Protein AF-A0A0K2GFR8-F1 (afdb_monomer_lite)

InterPro domains:
  IPR009056 Cytochrome c-like domain [PF21342] (74-158)
  IPR036909 Cytochrome c-like domain superfamily [G3DSA:1.10.760.10] (18-165)
  IPR036909 Cytochrome c-like domain superfamily [SSF46626] (66-162)

Secondary structure (DSSP, 8-state):
-------------------S-HHHHHHHHHHHHHHS-TTTTT----B-TTT--B--HHHHHHHHHHHHHHHHHHHHHHH-SSSTT-TTS--GGGTSGGGTTS-GGG-SEEETTTTEEE-HHHHHHHHHHTTS---PPPTT-HHHHHHHHHHHHHTTTPPP-TT------

Foldseek 3Di:
DDDDDDDDDPDPPPPPPPPPPVPVVVLVVVLVCLVVPPPLPPDQWDQDPPPRDIDHRVVSVVVSVVLSVLLSLLVCQQPFQPDQLQQPSDHVCVPQPQLQQLPLLQPQADDVLVRGRDHSLVVVQVCSCPVRVGHRDDPPDSNSSSNVSSNCVNVPPDHRNYHDDRDPD

Structure (mmCIF, N/CA/C/O backbone):
data_AF-A0A0K2GFR8-F1
#
_entry.id   AF-A0A0K2GFR8-F1
#
loop_
_atom_site.group_PDB
_atom_site.id
_atom_site.type_symbol
_atom_site.label_atom_id
_atom_site.label_alt_id
_atom_site.label_comp_id
_atom_site.label_asym_id
_atom_site.label_entity_id
_atom_site.label_seq_id
_atom_site.pdbx_PDB_ins_code
_atom_site.Cartn_x
_atom_site.Cartn_y
_atom_site.Cartn_z
_atom_site.occupancy
_atom_site.B_iso_or_equiv
_atom_site.auth_seq_id
_atom_site.auth_comp_id
_atom_site.auth_asym_id
_atom_site.auth_atom_id
_atom_site.pdbx_PDB_model_num
ATOM 1 N N . MET A 1 1 ? -33.520 46.587 -62.704 1.00 41.66 1 MET A N 1
ATOM 2 C CA . MET A 1 1 ? -32.267 47.321 -62.413 1.00 41.66 1 MET A CA 1
ATOM 3 C C . MET A 1 1 ? -32.231 47.675 -60.932 1.00 41.66 1 MET A C 1
ATOM 5 O O . MET A 1 1 ? -33.178 48.304 -60.493 1.00 41.66 1 MET A O 1
ATOM 9 N N . LYS A 1 2 ? -31.127 47.321 -60.245 1.00 38.94 2 LYS A N 1
ATOM 10 C CA . LYS A 1 2 ? -30.679 47.759 -58.896 1.00 38.94 2 LYS A CA 1
ATOM 11 C C . LYS A 1 2 ? -31.587 47.338 -57.711 1.00 38.94 2 LYS A C 1
ATOM 13 O O . LYS A 1 2 ? -32.791 47.467 -57.783 1.00 38.94 2 LYS A O 1
ATOM 18 N N . GLY A 1 3 ? -31.097 46.838 -56.579 1.00 37.25 3 GLY A N 1
ATOM 19 C CA . GLY A 1 3 ? -29.729 46.738 -56.089 1.00 37.25 3 GLY A CA 1
ATOM 20 C C . GLY A 1 3 ? -29.627 45.737 -54.934 1.00 37.25 3 GLY A C 1
ATOM 21 O O . GLY A 1 3 ? -30.494 45.638 -54.070 1.00 37.25 3 GLY A O 1
ATOM 22 N N . GLN A 1 4 ? -28.532 44.994 -54.974 1.00 48.59 4 GLN A N 1
ATOM 23 C CA . GLN A 1 4 ? -28.057 44.024 -54.004 1.00 48.59 4 GLN A CA 1
ATOM 24 C C . GLN A 1 4 ? -27.582 44.762 -52.740 1.00 48.59 4 GLN A C 1
ATOM 26 O O . GLN A 1 4 ? -26.716 45.631 -52.829 1.00 48.59 4 GLN A O 1
ATOM 31 N N . ARG A 1 5 ? -28.125 44.428 -51.562 1.00 52.31 5 ARG A N 1
ATOM 32 C CA . ARG A 1 5 ? -27.479 44.733 -50.274 1.00 52.31 5 ARG A CA 1
ATOM 33 C C . ARG A 1 5 ? -27.099 43.427 -49.596 1.00 52.31 5 ARG A C 1
ATOM 35 O O . ARG A 1 5 ? -27.935 42.671 -49.118 1.00 52.31 5 ARG A O 1
ATOM 42 N N . THR A 1 6 ? -25.802 43.175 -49.625 1.00 52.47 6 THR A N 1
ATOM 43 C CA . THR A 1 6 ? -25.072 42.100 -48.967 1.00 52.47 6 THR A CA 1
ATOM 44 C C . THR A 1 6 ? -25.128 42.262 -47.449 1.00 52.47 6 THR A C 1
ATOM 46 O O . THR A 1 6 ? -24.504 43.160 -46.890 1.00 52.47 6 THR A O 1
ATOM 49 N N . VAL A 1 7 ? -25.832 41.361 -46.760 1.00 53.84 7 VAL A N 1
ATOM 50 C CA . VAL A 1 7 ? -25.712 41.211 -45.304 1.00 53.84 7 VAL A CA 1
ATOM 51 C C . VAL A 1 7 ? -24.657 40.138 -45.039 1.00 53.84 7 VAL A C 1
ATOM 53 O O . VAL A 1 7 ? -24.887 38.951 -45.269 1.00 53.84 7 VAL A O 1
ATOM 56 N N . LYS A 1 8 ? -23.463 40.561 -44.608 1.00 44.22 8 LYS A N 1
ATOM 57 C CA . LYS A 1 8 ? -22.393 39.663 -44.153 1.00 44.22 8 LYS A CA 1
ATOM 58 C C . LYS A 1 8 ? -22.885 38.899 -42.916 1.00 44.22 8 LYS A C 1
ATOM 60 O O . LYS A 1 8 ? -23.052 39.491 -41.855 1.00 44.22 8 LYS A O 1
ATOM 65 N N . ARG A 1 9 ? -23.110 37.588 -43.046 1.00 52.12 9 ARG A N 1
ATOM 66 C CA . ARG A 1 9 ? -23.309 36.681 -41.907 1.00 52.12 9 ARG A CA 1
ATOM 67 C C . ARG A 1 9 ? -21.974 36.522 -41.178 1.00 52.12 9 ARG A C 1
ATOM 69 O O . ARG A 1 9 ? -21.087 35.829 -41.663 1.00 52.12 9 ARG A O 1
ATOM 76 N N . ILE A 1 10 ? -21.832 37.182 -40.034 1.00 50.00 10 ILE A N 1
ATOM 77 C CA . ILE A 1 10 ? -20.764 36.897 -39.074 1.00 50.00 10 ILE A CA 1
ATOM 78 C C . ILE A 1 10 ? -21.216 35.663 -38.292 1.00 50.00 10 ILE A C 1
ATOM 80 O O . ILE A 1 10 ? -22.079 35.751 -37.423 1.00 50.00 10 ILE A O 1
ATOM 84 N N . VAL A 1 11 ? -20.682 34.500 -38.657 1.00 46.00 11 VAL A N 1
ATOM 85 C CA . VAL A 1 11 ? -20.813 33.273 -37.868 1.00 46.00 11 VAL A CA 1
ATOM 86 C C . VAL A 1 11 ? -19.708 33.312 -36.817 1.00 46.00 11 VAL A C 1
ATOM 88 O O . VAL A 1 11 ? -18.539 33.111 -37.136 1.00 46.00 11 VAL A O 1
ATOM 91 N N . TRP A 1 12 ? -20.069 33.612 -35.571 1.00 39.44 12 TRP A N 1
ATOM 92 C CA . TRP A 1 12 ? -19.192 33.380 -34.427 1.00 39.44 12 TRP A CA 1
ATOM 93 C C . TRP A 1 12 ? -19.150 31.874 -34.161 1.00 39.44 12 TRP A C 1
ATOM 95 O O . TRP A 1 12 ? -20.079 31.311 -33.587 1.00 39.44 12 TRP A O 1
ATOM 105 N N . LEU A 1 13 ? -18.082 31.210 -34.598 1.00 43.91 13 LEU A N 1
ATOM 106 C CA . LEU A 1 13 ? -17.731 29.888 -34.087 1.00 43.91 13 LEU A CA 1
ATOM 107 C C . LEU A 1 13 ? -17.165 30.077 -32.677 1.00 43.91 13 LEU A C 1
ATOM 109 O O . LEU A 1 13 ? -15.976 30.333 -32.500 1.00 43.91 13 LEU A O 1
ATOM 113 N N . ALA A 1 14 ? -18.031 29.972 -31.670 1.00 48.62 14 ALA A N 1
ATOM 114 C CA . ALA A 1 14 ? -17.598 29.715 -30.306 1.00 48.62 14 ALA A CA 1
ATOM 115 C C . ALA A 1 14 ? -17.069 28.275 -30.257 1.00 48.62 14 ALA A C 1
ATOM 117 O O . ALA A 1 14 ? -17.818 27.325 -30.046 1.00 48.62 14 ALA A O 1
ATOM 118 N N . ILE A 1 15 ? -15.773 28.105 -30.518 1.00 47.56 15 ILE A N 1
ATOM 119 C CA . ILE A 1 15 ? -15.073 26.867 -30.185 1.00 47.56 15 ILE A CA 1
ATOM 120 C C . ILE A 1 15 ? -14.980 26.858 -28.662 1.00 47.56 15 ILE A C 1
ATOM 122 O O . ILE A 1 15 ? -14.142 27.541 -28.075 1.00 47.56 15 ILE A O 1
ATOM 126 N N . SER A 1 16 ? -15.889 26.133 -28.013 1.00 47.09 16 SER A N 1
ATOM 127 C CA . SER A 1 16 ? -15.761 25.802 -26.601 1.00 47.09 16 SER A CA 1
ATOM 128 C C . SER A 1 16 ? -14.463 25.026 -26.428 1.00 47.09 16 SER A C 1
ATOM 130 O O . SER A 1 16 ? -14.369 23.853 -26.786 1.00 47.09 16 SER A O 1
ATOM 132 N N . ALA A 1 17 ? -13.443 25.696 -25.900 1.00 44.72 17 ALA A N 1
ATOM 133 C CA . ALA A 1 17 ? -12.260 25.039 -25.388 1.00 44.72 17 ALA A CA 1
ATOM 134 C C . ALA A 1 17 ? -12.690 24.197 -24.180 1.00 44.72 17 ALA A C 1
ATOM 136 O O . ALA A 1 17 ? -12.689 24.670 -23.045 1.00 44.72 17 ALA A O 1
ATOM 137 N N . VAL A 1 18 ? -13.061 22.937 -24.416 1.00 46.94 18 VAL A N 1
ATOM 138 C CA . VAL A 1 18 ? -12.990 21.899 -23.384 1.00 46.94 18 VAL A CA 1
ATOM 139 C C . VAL A 1 18 ? -11.501 21.624 -23.198 1.00 46.94 18 VAL A C 1
ATOM 141 O O . VAL A 1 18 ? -10.931 20.680 -23.740 1.00 46.94 18 VAL A O 1
ATOM 144 N N . ALA A 1 19 ? -10.835 22.563 -22.531 1.00 43.84 19 ALA A N 1
ATOM 145 C CA . ALA A 1 19 ? -9.455 22.420 -22.133 1.00 43.84 19 ALA A CA 1
ATOM 146 C C . ALA A 1 19 ? -9.387 21.229 -21.177 1.00 43.84 19 ALA A C 1
ATOM 148 O O . ALA A 1 19 ? -10.083 21.197 -20.168 1.00 43.84 19 ALA A O 1
ATOM 149 N N . VAL A 1 20 ? -8.575 20.252 -21.567 1.00 45.00 20 VAL A N 1
ATOM 150 C CA . VAL A 1 20 ? -8.102 19.062 -20.854 1.00 45.00 20 VAL A CA 1
ATOM 151 C C . VAL A 1 20 ? -7.928 19.312 -19.342 1.00 45.00 20 VAL A C 1
ATOM 153 O O . VAL A 1 20 ? -6.832 19.556 -18.853 1.00 45.00 20 VAL A O 1
ATOM 156 N N . SER A 1 21 ? -9.023 19.263 -18.586 1.00 45.56 21 SER A N 1
ATOM 157 C CA . SER A 1 21 ? -9.070 19.381 -17.118 1.00 45.56 21 SER A CA 1
ATOM 158 C C . SER A 1 21 ? -9.464 18.063 -16.445 1.00 45.56 21 SER A C 1
ATOM 160 O O . SER A 1 21 ? -9.530 17.971 -15.219 1.00 45.56 21 SER A O 1
ATOM 162 N N . VAL A 1 22 ? -9.649 17.019 -17.259 1.00 50.25 22 VAL A N 1
ATOM 163 C CA . VAL A 1 22 ? -10.007 15.655 -16.860 1.00 50.25 22 VAL A CA 1
ATOM 164 C C . VAL A 1 22 ? -9.102 15.074 -15.758 1.00 50.25 22 VAL A C 1
ATOM 166 O O . VAL A 1 22 ? -9.649 14.369 -14.919 1.00 50.25 22 VAL A O 1
ATOM 169 N N . PRO A 1 23 ? -7.786 15.370 -15.636 1.00 57.38 23 PRO A N 1
ATOM 170 C CA . PRO A 1 23 ? -7.000 14.766 -14.563 1.00 57.38 23 PRO A CA 1
ATOM 171 C C . PRO A 1 23 ? -7.418 15.283 -13.183 1.00 57.38 23 PRO A C 1
ATOM 173 O O . PRO A 1 23 ? -7.741 14.494 -12.305 1.00 57.38 23 PRO A O 1
ATOM 176 N N . VAL A 1 24 ? -7.451 16.604 -12.976 1.00 57.03 24 VAL A N 1
ATOM 177 C CA . VAL A 1 24 ? -7.613 17.183 -11.629 1.00 57.03 24 VAL A CA 1
ATOM 178 C C . VAL A 1 24 ? -9.008 16.928 -11.070 1.00 57.03 24 VAL A C 1
ATOM 180 O O . VAL A 1 24 ? -9.128 16.592 -9.898 1.00 57.03 24 VAL A O 1
ATOM 183 N N . TRP A 1 25 ? -10.051 17.035 -11.898 1.00 54.19 25 TRP A N 1
ATOM 184 C CA . TRP A 1 25 ? -11.418 16.749 -11.457 1.00 54.19 25 TRP A CA 1
ATOM 185 C C . TRP A 1 25 ? -11.623 15.267 -11.134 1.00 54.19 25 TRP A C 1
ATOM 187 O O . TRP A 1 25 ? -12.262 14.960 -10.137 1.00 54.19 25 TRP A O 1
ATOM 197 N N . VAL A 1 26 ? -11.035 14.349 -11.910 1.00 64.56 26 VAL A N 1
ATOM 198 C CA . VAL A 1 26 ? -11.105 12.907 -11.619 1.00 64.56 26 VAL A CA 1
ATOM 199 C C . VAL A 1 26 ? -10.308 12.554 -10.361 1.00 64.56 26 VAL A C 1
ATOM 201 O O . VAL A 1 26 ? -10.798 11.786 -9.539 1.00 64.56 26 VAL A O 1
ATOM 204 N N . TYR A 1 27 ? -9.119 13.135 -10.165 1.00 59.75 27 TYR A N 1
ATOM 205 C CA . TYR A 1 27 ? -8.346 12.949 -8.931 1.00 59.75 27 TYR A CA 1
ATOM 206 C C . TYR A 1 27 ? -9.062 13.535 -7.708 1.00 59.75 27 TYR A C 1
ATOM 208 O O . TYR A 1 27 ? -9.087 12.904 -6.656 1.00 59.75 27 TYR A O 1
ATOM 216 N N . ALA A 1 28 ? -9.671 14.716 -7.838 1.00 58.84 28 ALA A N 1
ATOM 217 C CA . ALA A 1 28 ? -10.458 15.325 -6.769 1.00 58.84 28 ALA A CA 1
ATOM 218 C C . ALA A 1 28 ? -11.715 14.502 -6.455 1.00 58.84 28 ALA A C 1
ATOM 220 O O . ALA A 1 28 ? -12.006 14.275 -5.285 1.00 58.84 28 ALA A O 1
ATOM 221 N N . GLN A 1 29 ? -12.412 13.999 -7.478 1.00 61.62 29 GLN A N 1
ATOM 222 C CA . GLN A 1 29 ? -13.580 13.140 -7.301 1.00 61.62 29 GLN A CA 1
ATOM 223 C C . GLN A 1 29 ? -13.203 11.827 -6.608 1.00 61.62 29 GLN A C 1
ATOM 225 O O . GLN A 1 29 ? -13.813 11.504 -5.598 1.00 61.62 29 GLN A O 1
ATOM 230 N N . ARG A 1 30 ? -12.145 11.130 -7.053 1.00 64.81 30 ARG A N 1
ATOM 231 C CA . ARG A 1 30 ? -11.653 9.918 -6.372 1.00 64.81 30 ARG A CA 1
ATOM 232 C C . ARG A 1 30 ? -11.270 10.191 -4.917 1.00 64.81 30 ARG A C 1
ATOM 234 O O . ARG A 1 30 ? -11.628 9.418 -4.035 1.00 64.81 30 ARG A O 1
ATOM 241 N N . ALA A 1 31 ? -10.607 11.315 -4.636 1.00 59.72 31 ALA A N 1
ATOM 242 C CA . ALA A 1 31 ? -10.279 11.700 -3.264 1.00 59.72 31 ALA A CA 1
ATOM 243 C C . ALA A 1 31 ? -11.534 11.942 -2.398 1.00 59.72 31 ALA A C 1
ATOM 245 O O . ALA A 1 31 ? -11.546 11.569 -1.224 1.00 59.72 31 ALA A O 1
ATOM 246 N N . MET A 1 32 ? -12.596 12.530 -2.960 1.00 59.56 32 MET A N 1
ATOM 247 C CA . MET A 1 32 ? -13.884 12.716 -2.275 1.00 59.56 32 MET A CA 1
ATOM 248 C C . MET A 1 32 ? -14.659 11.401 -2.114 1.00 59.56 32 MET A C 1
ATOM 250 O O . MET A 1 32 ? -15.265 11.172 -1.064 1.00 59.56 32 MET A O 1
ATOM 254 N N . ASP A 1 33 ? -14.598 10.509 -3.101 1.00 63.53 33 ASP A N 1
ATOM 255 C CA . ASP A 1 33 ? -15.209 9.180 -3.038 1.00 63.53 33 ASP A CA 1
ATOM 256 C C . ASP A 1 33 ? -14.576 8.359 -1.906 1.00 63.53 33 ASP A C 1
ATOM 258 O O . ASP A 1 33 ? -15.297 7.704 -1.159 1.00 63.53 33 ASP A O 1
ATOM 262 N N . VAL A 1 34 ? -13.256 8.484 -1.684 1.00 60.28 34 VAL A N 1
ATOM 263 C CA . VAL A 1 34 ? -12.553 7.852 -0.548 1.00 60.28 34 VAL A CA 1
ATOM 264 C C . VAL A 1 34 ? -12.967 8.440 0.816 1.00 60.28 34 VAL A C 1
ATOM 266 O O . VAL A 1 34 ? -13.022 7.727 1.818 1.00 60.28 34 VAL A O 1
ATOM 269 N N . GLN A 1 35 ? -13.317 9.726 0.883 1.00 54.97 35 GLN A N 1
ATOM 270 C CA . GLN A 1 35 ? -13.800 10.359 2.123 1.00 54.97 35 GLN A CA 1
ATOM 271 C C . GLN A 1 35 ? -15.259 10.007 2.449 1.00 54.97 35 GLN A C 1
ATOM 273 O O . GLN A 1 35 ? -15.658 10.019 3.613 1.00 54.97 35 GLN A O 1
ATOM 278 N N . THR A 1 36 ? -16.057 9.682 1.432 1.00 57.22 36 THR A N 1
ATOM 279 C CA . THR A 1 36 ? -17.495 9.397 1.556 1.00 57.22 36 THR A CA 1
ATOM 280 C C . THR A 1 36 ? -17.829 7.906 1.465 1.00 57.22 36 THR A C 1
ATOM 282 O O . THR A 1 36 ? -19.002 7.549 1.360 1.00 57.22 36 THR A O 1
ATOM 285 N N . LEU A 1 37 ? -16.816 7.029 1.553 1.00 57.69 37 LEU A N 1
ATOM 286 C CA . LEU A 1 37 ? -16.969 5.580 1.402 1.00 57.69 37 LEU A CA 1
ATOM 287 C C . LEU A 1 37 ? -18.066 5.021 2.330 1.00 57.69 37 LEU A C 1
ATOM 289 O O . LEU A 1 37 ? -17.927 5.085 3.560 1.00 57.69 37 LEU A O 1
ATOM 293 N N . PRO A 1 38 ? -19.138 4.432 1.763 1.00 52.97 38 PRO A N 1
ATOM 294 C CA . PRO A 1 38 ? -20.194 3.800 2.540 1.00 52.97 38 PRO A CA 1
ATOM 295 C C . PRO A 1 38 ? -19.619 2.702 3.444 1.00 52.97 38 PRO A C 1
ATOM 297 O O . PRO A 1 38 ? -18.872 1.840 2.980 1.00 52.97 38 PRO A O 1
ATOM 300 N N . GLY A 1 39 ? -19.969 2.732 4.731 1.00 56.28 39 GLY A N 1
ATOM 301 C CA . GLY A 1 39 ? -19.571 1.730 5.725 1.00 56.28 39 GLY A CA 1
ATOM 302 C C . GLY A 1 39 ? -18.428 2.141 6.658 1.00 56.28 39 GLY A C 1
ATOM 303 O O . GLY A 1 39 ? -18.361 1.610 7.759 1.00 56.28 39 GLY A O 1
ATOM 304 N N . LEU A 1 40 ? -17.580 3.113 6.292 1.00 60.59 40 LEU A N 1
ATOM 305 C CA . LEU A 1 40 ? -16.574 3.650 7.225 1.00 60.59 40 LEU A CA 1
ATOM 306 C C . LEU A 1 40 ? -17.138 4.776 8.102 1.00 60.59 40 LEU A C 1
ATOM 308 O O . LEU A 1 40 ? -16.831 4.862 9.282 1.00 60.59 40 LEU A O 1
ATOM 312 N N . THR A 1 41 ? -17.983 5.643 7.547 1.00 56.69 41 THR A N 1
ATOM 313 C CA . THR A 1 41 ? -18.395 6.897 8.203 1.00 56.69 41 THR A CA 1
ATOM 314 C C . THR A 1 41 ? -19.558 6.755 9.189 1.00 56.69 41 THR A C 1
ATOM 316 O O . THR A 1 41 ? -19.823 7.681 9.952 1.00 56.69 41 THR A O 1
ATOM 319 N N . SER A 1 42 ? -20.264 5.621 9.189 1.00 58.31 42 SER A N 1
ATOM 320 C CA . SER A 1 42 ? -21.479 5.413 9.992 1.00 58.31 42 SER A CA 1
ATOM 321 C C . SER A 1 42 ? -21.271 4.579 11.257 1.00 58.31 42 SER A C 1
ATOM 323 O O . SER A 1 42 ? -22.205 4.446 12.047 1.00 58.31 42 SER A O 1
ATOM 325 N N . GLU A 1 43 ? -20.094 3.983 11.457 1.00 61.94 43 GLU A N 1
ATOM 326 C CA . GLU A 1 43 ? -19.864 3.069 12.574 1.00 61.94 43 GLU A CA 1
ATOM 327 C C . GLU A 1 43 ? -19.230 3.800 13.763 1.00 61.94 43 GLU A C 1
ATOM 329 O O . GLU A 1 43 ? -18.056 4.149 13.758 1.00 61.94 43 GLU A O 1
ATOM 334 N N . VAL A 1 44 ? -20.048 4.077 14.782 1.00 62.12 44 VAL A N 1
ATOM 335 C CA . VAL A 1 44 ? -19.674 4.910 15.945 1.00 62.12 44 VAL A CA 1
ATOM 336 C C . VAL A 1 44 ? -19.188 4.061 17.132 1.00 62.12 44 VAL A C 1
ATOM 338 O O . VAL A 1 44 ? -18.613 4.583 18.086 1.00 62.12 44 VAL A O 1
ATOM 341 N N . GLN A 1 45 ? -19.400 2.742 17.078 1.00 66.31 45 GLN A N 1
ATOM 342 C CA . GLN A 1 45 ? -18.910 1.763 18.048 1.00 66.31 45 GLN A CA 1
ATOM 343 C C . GLN A 1 45 ? -18.572 0.457 17.334 1.00 66.31 45 GLN A C 1
ATOM 345 O O . GLN A 1 45 ? -19.354 -0.025 16.520 1.00 66.31 45 GLN A O 1
ATOM 350 N N . ARG A 1 46 ? -17.427 -0.132 17.682 1.00 75.50 46 ARG A N 1
ATOM 351 C CA . ARG A 1 46 ? -16.939 -1.399 17.135 1.00 75.50 46 ARG A CA 1
ATOM 352 C C . ARG A 1 46 ? -16.478 -2.285 18.273 1.00 75.50 46 ARG A C 1
ATOM 354 O O . ARG A 1 46 ? -15.781 -1.829 19.174 1.00 75.50 46 ARG A O 1
ATOM 361 N N . LYS A 1 47 ? -16.864 -3.555 18.222 1.00 84.88 47 LYS A N 1
ATOM 362 C CA . LYS A 1 47 ? -16.271 -4.580 19.075 1.00 84.88 47 LYS A CA 1
ATOM 363 C C . LYS A 1 47 ? -14.920 -4.953 18.473 1.00 84.88 47 LYS A C 1
ATOM 365 O O . LYS A 1 47 ? -14.873 -5.334 17.303 1.00 84.88 47 LYS A O 1
ATOM 370 N N . ASP A 1 48 ? -13.848 -4.822 19.242 1.00 85.50 48 ASP A N 1
ATOM 371 C CA . ASP A 1 48 ? -12.545 -5.330 18.845 1.00 85.50 48 ASP A CA 1
ATOM 372 C C . ASP A 1 48 ? -12.657 -6.834 18.577 1.00 85.50 48 ASP A C 1
ATOM 374 O O . ASP A 1 48 ? -13.201 -7.592 19.385 1.00 85.50 48 ASP A O 1
ATOM 378 N N . ALA A 1 49 ? -12.194 -7.266 17.407 1.00 85.62 49 ALA A N 1
ATOM 379 C CA . ALA A 1 49 ? -12.397 -8.637 16.960 1.00 85.62 49 ALA A CA 1
ATOM 380 C C . ALA A 1 49 ? -11.574 -9.653 17.771 1.00 85.62 49 ALA A C 1
ATOM 382 O O . ALA A 1 49 ? -11.936 -10.828 17.805 1.00 85.62 49 ALA A O 1
ATOM 383 N N . GLN A 1 50 ? -10.483 -9.218 18.410 1.00 84.81 50 GLN A N 1
ATOM 384 C CA . GLN A 1 50 ? -9.559 -10.088 19.134 1.00 84.81 50 GLN A CA 1
ATOM 385 C C . GLN A 1 50 ? -9.892 -10.147 20.626 1.00 84.81 50 GLN A C 1
ATOM 387 O O . GLN A 1 50 ? -10.042 -11.235 21.179 1.00 84.81 50 GLN A O 1
ATOM 392 N N . SER A 1 51 ? -10.020 -8.993 21.284 1.00 90.81 51 SER A N 1
ATOM 393 C CA . SER A 1 51 ? -10.303 -8.896 22.721 1.00 90.81 51 SER A CA 1
ATOM 394 C C . SER A 1 51 ? -11.795 -8.987 23.038 1.00 90.81 51 SER A C 1
ATOM 396 O O . SER A 1 51 ? -12.183 -9.338 24.152 1.00 90.81 51 SER A O 1
ATOM 398 N N . GLY A 1 52 ? -12.651 -8.668 22.066 1.00 89.00 52 GLY A N 1
ATOM 399 C CA . GLY A 1 52 ? -14.085 -8.538 22.270 1.00 89.00 52 GLY A CA 1
ATOM 400 C C . GLY A 1 52 ? -14.499 -7.285 23.047 1.00 89.00 52 GLY A C 1
ATOM 401 O O . GLY A 1 52 ? -15.680 -7.151 23.376 1.00 89.00 52 GLY A O 1
ATOM 402 N N . GLU A 1 53 ? -13.563 -6.384 23.342 1.00 90.12 53 GLU A N 1
ATOM 403 C CA . GLU A 1 53 ? -13.831 -5.107 23.995 1.00 90.12 53 GLU A CA 1
ATOM 404 C C . GLU A 1 53 ? -14.625 -4.181 23.071 1.00 90.12 53 GLU A C 1
ATOM 406 O O . GLU A 1 53 ? -14.416 -4.155 21.860 1.00 90.12 53 GLU A O 1
ATOM 411 N N . ILE A 1 54 ? -15.550 -3.401 23.629 1.00 88.62 54 ILE A N 1
ATOM 412 C CA . ILE A 1 54 ? -16.206 -2.337 22.868 1.00 88.62 54 ILE A CA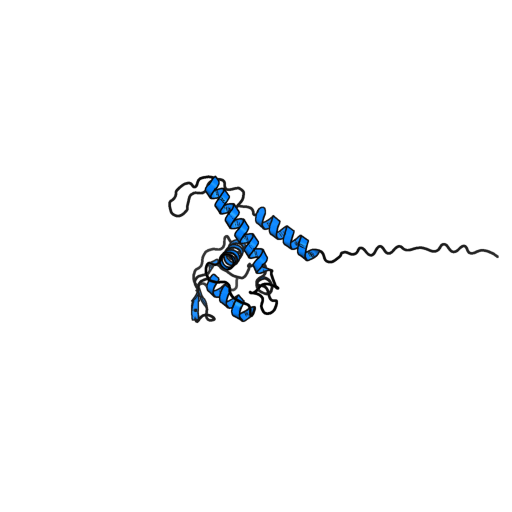 1
ATOM 413 C C . ILE A 1 54 ? -15.258 -1.143 22.842 1.00 88.62 54 ILE A C 1
ATOM 415 O O . ILE A 1 54 ? -15.011 -0.526 23.876 1.00 88.62 54 ILE A O 1
ATOM 419 N N . LEU A 1 55 ? -14.760 -0.808 21.655 1.00 86.81 55 LEU A N 1
ATOM 420 C CA . LEU A 1 55 ? -13.888 0.340 21.457 1.00 86.81 55 LEU A CA 1
ATOM 421 C C . LEU A 1 55 ? -14.651 1.641 21.717 1.00 86.81 55 LEU A C 1
ATOM 423 O O . LEU A 1 55 ? -15.816 1.794 21.328 1.00 86.81 55 LEU A O 1
ATOM 427 N N . ASP A 1 56 ? -13.978 2.603 22.349 1.00 88.88 56 ASP A N 1
ATOM 428 C CA . ASP A 1 56 ? -14.542 3.931 22.531 1.00 88.88 56 ASP A CA 1
ATOM 429 C C . ASP A 1 56 ? -14.678 4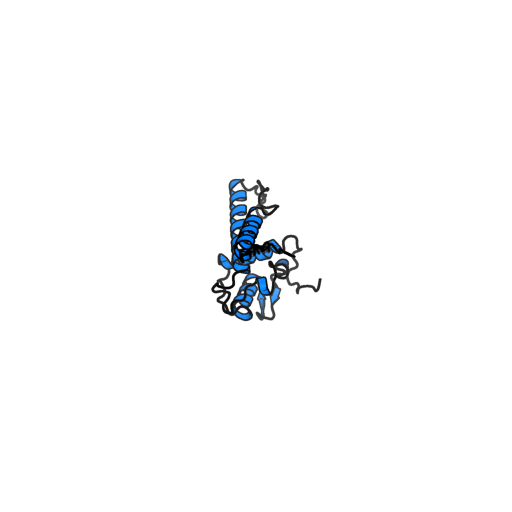.659 21.184 1.00 88.88 56 ASP A C 1
ATOM 431 O O . ASP A 1 56 ? -13.931 4.427 20.228 1.00 88.88 56 ASP A O 1
ATOM 435 N N . ARG A 1 57 ? -15.636 5.586 21.121 1.00 86.19 57 ARG A N 1
ATOM 436 C CA . ARG A 1 57 ? -15.965 6.323 19.898 1.00 86.19 57 ARG A CA 1
ATOM 437 C C . ARG A 1 57 ? -14.756 7.025 19.277 1.00 86.19 57 ARG A C 1
ATOM 439 O O . ARG A 1 57 ? -14.613 7.005 18.059 1.00 86.19 57 ARG A O 1
ATOM 446 N N . LYS A 1 58 ? -13.883 7.635 20.085 1.00 89.25 58 LYS A N 1
ATOM 447 C CA . LYS A 1 58 ? -12.726 8.379 19.570 1.00 89.25 58 LYS A CA 1
ATOM 448 C C . LYS A 1 58 ? -11.745 7.424 18.893 1.00 89.25 58 LYS A C 1
ATOM 450 O O . LYS A 1 58 ? -11.203 7.769 17.844 1.00 89.25 58 LYS A O 1
ATOM 455 N N . THR A 1 59 ? -11.533 6.240 19.461 1.00 89.56 59 THR A N 1
ATOM 456 C CA . THR A 1 59 ? -10.689 5.195 18.863 1.00 89.56 59 THR A CA 1
ATOM 457 C C . THR A 1 59 ? -11.250 4.720 17.525 1.00 89.56 59 THR A C 1
ATOM 459 O O . THR A 1 59 ? -10.514 4.685 16.538 1.00 89.56 59 THR A O 1
ATOM 462 N N . VAL A 1 60 ? -12.557 4.444 17.449 1.00 86.12 60 VAL A N 1
ATOM 463 C CA . VAL A 1 60 ? -13.214 4.042 16.192 1.00 86.12 60 VAL A CA 1
ATOM 464 C C . VAL A 1 60 ? -13.121 5.140 15.128 1.00 86.12 60 VAL A C 1
ATOM 466 O O . VAL A 1 60 ? -12.734 4.865 13.992 1.00 86.12 60 VAL A O 1
ATOM 469 N N . GLU A 1 61 ? -13.404 6.394 15.491 1.00 85.38 61 GLU A N 1
ATOM 470 C CA . GLU A 1 61 ? -13.306 7.549 14.587 1.00 85.38 61 GLU A CA 1
ATOM 471 C C . GLU A 1 61 ? -11.862 7.768 14.099 1.00 85.38 61 GLU A C 1
ATOM 473 O O . GLU A 1 61 ? -11.636 8.027 12.916 1.00 85.38 61 GLU A O 1
ATOM 478 N N . THR A 1 62 ? -10.874 7.619 14.988 1.00 89.25 62 THR A N 1
ATOM 479 C CA . THR A 1 62 ? -9.449 7.779 14.654 1.00 89.25 62 THR A CA 1
ATOM 480 C C . THR A 1 62 ? -8.989 6.695 13.685 1.00 89.25 62 THR A C 1
ATOM 482 O O . THR A 1 62 ? -8.439 7.025 12.637 1.00 89.25 62 THR A O 1
ATOM 485 N N . GLY A 1 63 ? -9.269 5.421 13.984 1.00 89.19 63 GLY A N 1
ATOM 486 C CA . GLY A 1 63 ? -8.894 4.307 13.109 1.00 89.19 63 GLY A CA 1
ATOM 487 C C . GLY A 1 63 ? -9.588 4.373 11.746 1.00 89.19 63 GLY A C 1
ATOM 488 O O . GLY A 1 63 ? -8.971 4.105 10.719 1.00 89.19 63 GLY A O 1
ATOM 489 N N . THR A 1 64 ? -10.850 4.808 11.717 1.00 86.69 64 THR A N 1
ATOM 490 C CA . THR A 1 64 ? -11.597 5.048 10.472 1.00 86.69 64 THR A CA 1
ATOM 491 C C . THR A 1 64 ? -10.922 6.119 9.624 1.00 86.69 64 THR A C 1
ATOM 493 O O . THR A 1 64 ? -10.678 5.905 8.437 1.00 86.69 64 THR A O 1
ATOM 496 N N . LYS A 1 65 ? -10.590 7.264 10.226 1.00 89.25 65 LYS A N 1
ATOM 497 C CA . LYS A 1 65 ? -9.922 8.362 9.526 1.00 89.25 65 LYS A CA 1
ATOM 498 C C . LYS A 1 65 ? -8.549 7.941 9.001 1.00 89.25 65 LYS A C 1
ATOM 500 O O . LYS A 1 65 ? -8.228 8.220 7.850 1.00 89.25 65 LYS A O 1
ATOM 505 N N . GLU A 1 66 ? -7.760 7.249 9.817 1.00 93.00 66 GLU A N 1
ATOM 506 C CA . GLU A 1 66 ? -6.445 6.749 9.413 1.00 93.00 66 GLU A CA 1
ATOM 507 C C . GLU A 1 66 ? -6.556 5.777 8.230 1.00 93.00 66 GLU A C 1
ATOM 509 O O . GLU A 1 66 ? -5.832 5.917 7.243 1.00 93.00 66 GLU A O 1
ATOM 514 N N . LEU A 1 67 ? -7.523 4.854 8.262 1.00 91.81 67 LEU A N 1
ATOM 515 C CA . LEU A 1 67 ? -7.780 3.945 7.147 1.00 91.81 67 LEU A CA 1
ATOM 516 C C . LEU A 1 67 ? -8.175 4.700 5.866 1.00 91.81 67 LEU A C 1
ATOM 518 O O . LEU A 1 67 ? -7.657 4.380 4.796 1.00 91.81 67 LEU A O 1
ATOM 522 N N . GLN A 1 68 ? -9.029 5.726 5.951 1.00 89.69 68 GLN A N 1
ATOM 523 C CA . GLN A 1 68 ? -9.373 6.569 4.794 1.00 89.69 68 GLN A CA 1
ATOM 524 C C . GLN A 1 68 ? -8.145 7.271 4.211 1.00 89.69 68 GLN A C 1
ATOM 526 O O . GLN A 1 68 ? -7.966 7.288 2.994 1.00 89.69 68 GLN A O 1
ATOM 531 N N . GLU A 1 69 ? -7.281 7.828 5.061 1.00 93.44 69 GLU A N 1
ATOM 532 C CA . GLU A 1 69 ? -6.049 8.489 4.625 1.00 93.44 69 GLU A CA 1
ATOM 533 C C . GLU A 1 69 ? -5.094 7.508 3.928 1.00 93.44 69 GLU A C 1
ATOM 535 O O . GLU A 1 69 ? -4.483 7.854 2.913 1.00 93.44 69 GLU A O 1
ATOM 540 N N . MET A 1 70 ? -5.003 6.270 4.421 1.00 96.50 70 MET A N 1
ATOM 541 C CA . MET A 1 70 ? -4.193 5.215 3.808 1.00 96.50 70 MET A CA 1
ATOM 542 C C . MET A 1 70 ? -4.765 4.745 2.469 1.00 96.50 70 MET A C 1
ATOM 544 O O . MET A 1 70 ? -4.006 4.605 1.512 1.00 96.50 70 MET A O 1
ATOM 548 N N . ILE A 1 71 ? -6.086 4.574 2.359 1.00 94.38 71 ILE A N 1
ATOM 549 C CA . ILE A 1 71 ? -6.750 4.239 1.089 1.00 94.38 71 ILE A CA 1
ATOM 550 C C . ILE A 1 71 ? -6.555 5.371 0.071 1.00 94.38 71 ILE A C 1
ATOM 552 O O . ILE A 1 71 ? -6.224 5.099 -1.079 1.00 94.38 71 ILE A O 1
ATOM 556 N N . ALA A 1 72 ? -6.695 6.635 0.483 1.00 93.69 72 ALA A N 1
ATOM 557 C CA . ALA A 1 72 ? -6.517 7.791 -0.400 1.00 93.69 72 ALA A CA 1
ATOM 558 C C . ALA A 1 72 ? -5.066 7.924 -0.884 1.00 93.69 72 ALA A C 1
ATOM 560 O O . ALA A 1 72 ? -4.809 8.222 -2.052 1.00 93.69 72 ALA A O 1
ATOM 561 N N . LEU A 1 73 ? -4.099 7.683 0.006 1.00 96.38 73 LEU A N 1
ATOM 562 C CA . LEU A 1 73 ? -2.695 7.622 -0.380 1.00 96.38 73 LEU A CA 1
ATOM 563 C C . LEU A 1 73 ? -2.443 6.458 -1.345 1.00 96.38 73 LEU A C 1
ATOM 565 O O . LEU A 1 73 ? -1.757 6.647 -2.347 1.00 96.38 73 LEU A O 1
ATOM 569 N N . GLY A 1 74 ? -3.013 5.285 -1.073 1.00 96.50 74 GLY A N 1
ATOM 570 C CA . GLY A 1 74 ? -2.904 4.115 -1.933 1.00 96.50 74 GLY A CA 1
ATOM 571 C C . GLY A 1 74 ? -3.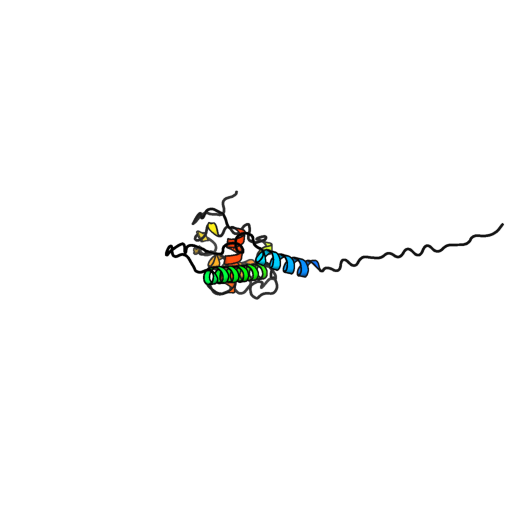460 4.370 -3.330 1.00 96.50 74 GLY A C 1
ATOM 572 O O . GLY A 1 74 ? -2.763 4.089 -4.297 1.00 96.50 74 GLY A O 1
ATOM 573 N N . ASP A 1 75 ? -4.633 4.999 -3.443 1.00 95.56 75 ASP A N 1
ATOM 574 C CA . ASP A 1 75 ? -5.233 5.414 -4.719 1.00 95.56 75 ASP A CA 1
ATOM 575 C C . ASP A 1 75 ? -4.304 6.346 -5.504 1.00 95.56 75 ASP A C 1
ATOM 577 O O . ASP A 1 75 ? -4.025 6.124 -6.686 1.00 95.56 75 ASP A O 1
ATOM 581 N N . LYS A 1 76 ? -3.747 7.360 -4.830 1.00 95.75 76 LYS A N 1
ATOM 582 C CA . LYS A 1 76 ? -2.788 8.282 -5.445 1.00 95.75 76 LYS A CA 1
ATOM 583 C C . LYS A 1 76 ? -1.565 7.538 -5.970 1.00 95.75 76 LYS A C 1
ATOM 585 O O . LYS A 1 76 ? -1.160 7.767 -7.109 1.00 95.75 76 LYS A O 1
ATOM 590 N N . LEU A 1 77 ? -0.962 6.675 -5.152 1.00 96.75 77 LEU A N 1
ATOM 591 C CA . LEU A 1 77 ? 0.191 5.873 -5.554 1.00 96.75 77 LEU A CA 1
ATOM 592 C C . LEU A 1 77 ? -0.184 4.993 -6.757 1.00 96.75 77 LEU A C 1
ATOM 594 O O . LEU A 1 77 ? 0.476 5.070 -7.789 1.00 96.75 77 LEU A O 1
ATOM 598 N N . TRP A 1 78 ? -1.289 4.251 -6.678 1.00 96.38 78 TRP A N 1
ATOM 599 C CA . TRP A 1 78 ? -1.759 3.312 -7.704 1.00 96.38 78 TRP A CA 1
ATOM 600 C C . TRP A 1 78 ? -1.841 3.912 -9.116 1.00 96.38 78 TRP A C 1
ATOM 602 O O . TRP A 1 78 ? -1.580 3.227 -10.112 1.00 96.38 78 TRP A O 1
ATOM 612 N N . HIS A 1 79 ? -2.169 5.203 -9.194 1.00 95.44 79 HIS A N 1
ATOM 613 C CA . HIS A 1 79 ? -2.351 5.961 -10.431 1.00 95.44 79 HIS A CA 1
ATOM 614 C C . HIS A 1 79 ? -1.138 6.810 -10.849 1.00 95.44 79 HIS A C 1
ATOM 616 O O . HIS A 1 79 ? -1.110 7.331 -11.967 1.00 95.44 79 HIS A O 1
ATOM 622 N N . SER A 1 80 ? -0.131 6.957 -9.987 1.00 94.69 80 SER A N 1
ATOM 623 C CA . SER A 1 80 ? 1.015 7.836 -10.235 1.00 94.69 80 SER A CA 1
ATOM 624 C C . SER A 1 80 ? 2.022 7.223 -11.206 1.00 94.69 80 SER A C 1
ATOM 626 O O . SER A 1 80 ? 2.337 6.038 -11.136 1.00 94.69 80 SER A O 1
ATOM 628 N N . ARG A 1 81 ? 2.556 8.056 -12.107 1.00 96.19 81 ARG A N 1
ATOM 629 C CA . ARG A 1 81 ? 3.485 7.654 -13.185 1.00 96.19 81 ARG A CA 1
ATOM 630 C C . ARG A 1 81 ? 4.863 8.306 -13.078 1.00 96.19 81 ARG A C 1
ATOM 632 O O . ARG A 1 81 ? 5.749 8.006 -13.867 1.00 96.19 81 ARG A O 1
ATOM 639 N N . ASP A 1 82 ? 5.018 9.211 -12.127 1.00 94.56 82 ASP A N 1
ATOM 640 C CA . ASP A 1 82 ? 6.151 10.113 -11.926 1.00 94.56 82 ASP A CA 1
ATOM 641 C C . ASP A 1 82 ? 6.759 9.968 -10.518 1.00 94.56 82 ASP A C 1
ATOM 643 O O . ASP A 1 82 ? 7.448 10.857 -10.022 1.00 94.56 82 ASP A O 1
ATOM 647 N N . LEU A 1 83 ? 6.517 8.828 -9.865 1.00 95.12 83 LEU A N 1
ATOM 648 C CA . LEU A 1 83 ? 7.077 8.492 -8.556 1.00 95.12 83 LEU A CA 1
ATOM 649 C C . LEU A 1 83 ? 8.266 7.530 -8.676 1.00 95.12 83 LEU A C 1
ATOM 651 O O . LEU A 1 83 ? 8.405 6.853 -9.694 1.00 95.12 83 LEU A O 1
ATOM 655 N N . PRO A 1 84 ? 9.101 7.384 -7.623 1.00 95.56 84 PRO A N 1
ATOM 656 C CA . PRO A 1 84 ? 10.238 6.461 -7.642 1.00 95.56 84 PRO A CA 1
ATOM 657 C C . PRO A 1 84 ? 9.884 5.017 -8.026 1.00 95.56 84 PRO A C 1
ATOM 659 O O . PRO A 1 84 ? 10.725 4.318 -8.581 1.00 95.56 84 PRO A O 1
ATOM 662 N N . MET A 1 85 ? 8.652 4.570 -7.768 1.00 95.75 85 MET A N 1
ATOM 663 C CA . MET A 1 85 ? 8.158 3.240 -8.141 1.00 95.75 85 MET A CA 1
ATOM 664 C C . MET A 1 85 ? 7.766 3.082 -9.625 1.00 95.75 85 MET A C 1
ATOM 666 O O . MET A 1 85 ? 7.424 1.980 -10.045 1.00 95.75 85 MET A O 1
ATOM 670 N N . SER A 1 86 ? 7.819 4.158 -10.412 1.00 96.38 86 SER A N 1
ATOM 671 C CA . SER A 1 86 ? 7.392 4.234 -11.816 1.00 96.38 86 SER A CA 1
ATOM 672 C C . SER A 1 86 ? 8.581 4.514 -12.741 1.00 96.38 86 SER A C 1
ATOM 674 O O . SER A 1 86 ? 8.553 5.449 -13.539 1.00 96.38 86 SER A O 1
ATOM 676 N N . GLY A 1 87 ? 9.658 3.730 -12.631 1.00 96.75 87 GLY A N 1
ATOM 677 C CA . GLY A 1 87 ? 10.925 4.007 -13.324 1.00 96.75 87 GLY A CA 1
ATOM 678 C C . GLY A 1 87 ? 10.836 4.035 -14.855 1.00 96.75 87 GLY A C 1
ATOM 679 O O . GLY A 1 87 ? 11.611 4.739 -15.495 1.00 96.75 87 GLY A O 1
ATOM 680 N N . ASN A 1 88 ? 9.855 3.346 -15.444 1.00 96.81 88 ASN A N 1
ATOM 681 C CA . ASN A 1 88 ? 9.547 3.397 -16.878 1.00 96.81 88 ASN A CA 1
ATOM 682 C C . ASN A 1 88 ? 8.245 4.153 -17.218 1.00 96.81 88 ASN A C 1
ATOM 684 O O . ASN A 1 88 ? 7.694 3.990 -18.308 1.00 96.81 88 ASN A O 1
ATOM 688 N N . GLY A 1 89 ? 7.726 4.969 -16.295 1.00 96.00 89 GLY A N 1
ATOM 689 C CA . GLY A 1 89 ? 6.505 5.755 -16.492 1.00 96.00 89 GLY A CA 1
ATOM 690 C C . GLY A 1 89 ? 5.199 4.952 -16.438 1.00 96.00 89 GLY A C 1
ATOM 691 O O . GLY A 1 89 ? 4.138 5.495 -16.780 1.00 96.00 89 GLY A O 1
ATOM 692 N N . GLN A 1 90 ? 5.256 3.677 -16.038 1.00 95.81 90 GLN A N 1
ATOM 693 C CA . GLN A 1 90 ? 4.079 2.850 -15.768 1.00 95.81 90 GLN A CA 1
ATOM 694 C C . GLN A 1 90 ? 3.586 3.017 -14.324 1.00 95.81 90 GLN A C 1
ATOM 696 O O . GLN A 1 90 ? 4.358 3.258 -13.395 1.00 95.81 90 GLN A O 1
ATOM 701 N N . ALA A 1 91 ? 2.272 2.879 -14.158 1.00 95.44 91 ALA A N 1
ATOM 702 C CA . ALA A 1 91 ? 1.576 2.860 -12.875 1.00 95.44 91 ALA A CA 1
ATOM 703 C C . ALA A 1 91 ? 0.850 1.521 -12.708 1.00 95.44 91 ALA A C 1
ATOM 705 O O . ALA A 1 91 ? 0.528 0.870 -13.704 1.00 95.44 91 ALA A O 1
ATOM 706 N N . CYS A 1 92 ? 0.524 1.142 -11.471 1.00 95.94 92 CYS A N 1
ATOM 707 C CA . CYS A 1 92 ? -0.212 -0.090 -11.164 1.00 95.94 92 CYS A CA 1
ATOM 708 C C . CYS A 1 92 ? -1.525 -0.184 -11.962 1.00 95.94 92 CYS A C 1
ATOM 710 O O . CYS A 1 92 ? -1.830 -1.223 -12.551 1.00 95.94 92 CYS A O 1
ATOM 712 N N . ASN A 1 93 ? -2.248 0.938 -12.062 1.00 95.12 93 ASN A N 1
ATOM 713 C CA . ASN A 1 93 ? -3.526 1.036 -12.766 1.00 95.12 93 ASN A CA 1
ATOM 714 C C . ASN A 1 93 ? -3.465 0.707 -14.269 1.00 95.12 93 ASN A C 1
ATOM 716 O O . ASN A 1 93 ? -4.492 0.425 -14.876 1.00 95.12 93 ASN A O 1
ATOM 720 N N . MET A 1 94 ? -2.281 0.743 -14.889 1.00 93.62 94 MET A N 1
ATOM 721 C CA . MET A 1 94 ? -2.138 0.447 -16.321 1.00 93.62 94 MET A CA 1
ATOM 722 C C . MET A 1 94 ? -2.409 -1.031 -16.636 1.00 93.62 94 MET A C 1
ATOM 724 O O . MET A 1 94 ? -2.868 -1.340 -17.732 1.00 93.62 94 MET A O 1
ATOM 728 N N . CYS A 1 95 ? -2.147 -1.925 -15.676 1.00 93.38 95 CYS A N 1
ATOM 729 C CA . CYS A 1 95 ? -2.387 -3.367 -15.805 1.00 93.38 95 CYS A CA 1
ATOM 730 C C . CYS A 1 95 ? -3.488 -3.869 -14.859 1.00 93.38 95 CYS A C 1
ATOM 732 O O . CYS A 1 95 ? -4.144 -4.866 -15.149 1.00 93.38 95 CYS A O 1
ATOM 734 N N . HIS A 1 96 ? -3.696 -3.190 -13.730 1.00 93.25 96 HIS A N 1
ATOM 735 C CA . HIS A 1 96 ? -4.639 -3.587 -12.691 1.00 93.25 96 HIS A CA 1
ATOM 736 C C . HIS A 1 96 ? -5.608 -2.437 -12.388 1.00 93.25 96 HIS A C 1
ATOM 738 O O . HIS A 1 96 ? -5.418 -1.697 -11.420 1.00 93.25 96 HIS A O 1
ATOM 744 N N . ALA A 1 97 ? -6.634 -2.285 -13.230 1.00 91.44 97 ALA A N 1
ATOM 745 C CA . ALA A 1 97 ? -7.616 -1.205 -13.123 1.00 91.44 97 ALA A CA 1
ATOM 746 C C . ALA A 1 97 ? -8.261 -1.161 -11.724 1.00 91.44 97 ALA A C 1
ATOM 748 O O . ALA A 1 97 ? -8.866 -2.148 -11.296 1.00 91.44 97 ALA A O 1
ATOM 749 N N . ASP A 1 98 ? -8.065 -0.051 -11.004 1.00 86.81 98 ASP A N 1
ATOM 750 C CA . ASP A 1 98 ? -8.552 0.197 -9.635 1.00 86.81 98 ASP A CA 1
ATOM 751 C C . ASP A 1 98 ? -8.267 -0.961 -8.642 1.00 86.81 98 ASP A C 1
ATOM 753 O O . ASP A 1 98 ? -9.010 -1.200 -7.695 1.00 86.81 98 ASP A O 1
ATOM 757 N N . GLY A 1 99 ? -7.213 -1.755 -8.870 1.00 86.69 99 GLY A N 1
ATOM 758 C CA . GLY A 1 99 ? -6.866 -2.900 -8.016 1.00 86.69 99 GLY A CA 1
ATOM 759 C C . GLY A 1 99 ? -7.810 -4.108 -8.106 1.00 86.69 99 GLY A C 1
ATOM 760 O O . GLY A 1 99 ? -7.583 -5.096 -7.409 1.00 86.69 99 GLY A O 1
ATOM 761 N N . SER A 1 100 ? -8.818 -4.084 -8.979 1.00 82.00 100 SER A N 1
ATOM 762 C CA . SER A 1 100 ? -9.904 -5.083 -9.050 1.00 82.00 100 SER A CA 1
ATOM 763 C C . SER A 1 100 ? -9.472 -6.518 -9.384 1.00 82.00 100 SER A C 1
ATOM 765 O O . SER A 1 100 ? -10.144 -7.467 -9.012 1.00 82.00 100 SER A O 1
ATOM 767 N N . VAL A 1 101 ? -8.344 -6.688 -10.074 1.00 85.44 101 VAL A N 1
ATOM 768 C CA . VAL A 1 101 ? -7.849 -7.994 -10.567 1.00 85.44 101 VAL A CA 1
ATOM 769 C C . VAL A 1 101 ? -6.609 -8.486 -9.812 1.00 85.44 101 VAL A C 1
ATOM 771 O O . VAL A 1 101 ? -5.805 -9.264 -10.326 1.00 85.44 101 VAL A O 1
ATOM 774 N N . THR A 1 102 ? -6.374 -7.955 -8.613 1.00 90.31 102 THR A N 1
ATOM 775 C CA . THR A 1 102 ? -5.154 -8.235 -7.833 1.00 90.31 102 THR A CA 1
ATOM 776 C C . THR A 1 102 ? -5.316 -9.413 -6.875 1.00 90.31 102 THR A C 1
ATOM 778 O O . THR A 1 102 ? -4.319 -10.059 -6.540 1.00 90.31 102 THR A O 1
ATOM 781 N N . HIS A 1 103 ? -6.559 -9.731 -6.503 1.00 91.75 103 HIS A N 1
ATOM 782 C CA . HIS A 1 103 ? -6.940 -10.857 -5.651 1.00 91.75 103 HIS A CA 1
ATOM 783 C C . HIS A 1 103 ? -6.129 -10.962 -4.340 1.00 91.75 103 HIS A C 1
ATOM 785 O O . HIS A 1 103 ? -5.501 -12.006 -4.090 1.00 91.75 103 HIS A O 1
ATOM 791 N N . PRO A 1 104 ? -6.061 -9.895 -3.510 1.00 93.94 104 PRO A N 1
ATOM 792 C CA . PRO A 1 104 ? -5.331 -9.908 -2.241 1.00 93.94 104 PRO A CA 1
ATOM 793 C C . PRO A 1 104 ? -5.843 -10.979 -1.265 1.00 93.94 104 PRO A C 1
ATOM 795 O O . PRO A 1 104 ? -5.045 -11.532 -0.516 1.00 93.94 104 PRO A O 1
ATOM 798 N N . GLU A 1 105 ? -7.124 -11.351 -1.332 1.00 94.00 105 GLU A N 1
ATOM 799 C CA . GLU A 1 105 ? -7.789 -12.371 -0.504 1.00 94.00 105 GLU A CA 1
ATOM 800 C C . GLU A 1 105 ? -7.193 -13.782 -0.635 1.00 94.00 105 GLU A C 1
ATOM 802 O O . GLU A 1 105 ? -7.478 -14.665 0.172 1.00 94.00 105 GLU A O 1
ATOM 807 N N . THR A 1 106 ? -6.363 -13.999 -1.656 1.00 94.50 106 THR A N 1
ATOM 808 C CA . THR A 1 106 ? -5.692 -15.280 -1.911 1.00 94.50 106 THR A CA 1
ATOM 809 C C . THR A 1 106 ? -4.280 -15.354 -1.327 1.00 94.50 106 THR A C 1
ATOM 811 O O . THR A 1 106 ? -3.637 -16.406 -1.371 1.00 94.50 106 THR A O 1
ATOM 814 N N . TYR A 1 107 ? -3.757 -14.236 -0.815 1.00 95.12 107 TYR A N 1
ATOM 815 C CA . TYR A 1 107 ? -2.446 -14.174 -0.176 1.00 95.12 107 TYR A CA 1
ATOM 816 C C . TYR A 1 107 ? -2.528 -14.598 1.304 1.00 95.12 107 TYR A C 1
ATOM 818 O O . TYR A 1 107 ? -3.537 -14.341 1.956 1.00 95.12 107 TYR A O 1
ATOM 826 N N . PRO A 1 108 ? -1.466 -15.207 1.872 1.00 96.00 108 PRO A N 1
ATOM 827 C CA . PRO A 1 108 ? -0.184 -15.540 1.243 1.00 96.00 108 PRO A CA 1
ATOM 828 C C . PRO A 1 108 ? -0.276 -16.730 0.275 1.00 96.00 108 PRO A C 1
ATOM 830 O O . PRO A 1 108 ? -1.046 -17.663 0.484 1.00 96.00 108 PRO A O 1
ATOM 833 N N . LYS A 1 109 ? 0.535 -16.719 -0.792 1.00 94.31 109 LYS A N 1
ATOM 834 C CA . LYS A 1 109 ? 0.553 -17.807 -1.787 1.00 94.31 109 LYS A CA 1
ATOM 835 C C . LYS A 1 109 ? 1.904 -17.985 -2.459 1.00 94.31 109 LYS A C 1
ATOM 837 O O . LYS A 1 109 ? 2.705 -17.054 -2.516 1.00 94.31 109 LYS A O 1
ATOM 842 N N . TYR A 1 110 ? 2.150 -19.179 -2.996 1.00 94.44 110 TYR A N 1
ATOM 843 C CA . TYR A 1 110 ? 3.357 -19.443 -3.775 1.00 94.44 110 TYR A CA 1
ATOM 844 C C . TYR A 1 110 ? 3.382 -18.576 -5.037 1.00 94.44 110 TYR A C 1
ATOM 846 O O . TYR A 1 110 ? 2.439 -18.585 -5.834 1.00 94.44 110 TYR A O 1
ATOM 854 N N . LYS A 1 111 ? 4.465 -17.820 -5.226 1.00 94.50 111 LYS A N 1
ATOM 855 C CA . LYS A 1 111 ? 4.680 -16.992 -6.415 1.00 94.50 111 LYS A CA 1
ATOM 856 C C . LYS A 1 111 ? 5.902 -17.519 -7.162 1.00 94.50 111 LYS A C 1
ATOM 858 O O . LYS A 1 111 ? 7.016 -17.325 -6.682 1.00 94.50 111 LYS A O 1
ATOM 863 N N . PRO A 1 112 ? 5.738 -18.130 -8.351 1.00 93.50 112 PRO A N 1
ATOM 864 C CA . PRO A 1 112 ? 6.868 -18.630 -9.137 1.00 93.50 112 PRO A CA 1
ATOM 865 C C . PRO A 1 112 ? 7.924 -17.562 -9.441 1.00 93.50 112 PRO A C 1
ATOM 867 O O . PRO A 1 112 ? 9.103 -17.870 -9.549 1.00 93.50 112 PRO A O 1
ATOM 870 N N . GLN A 1 113 ? 7.504 -16.297 -9.536 1.00 93.31 113 GLN A N 1
ATOM 871 C CA . GLN A 1 113 ? 8.383 -15.151 -9.767 1.00 93.31 113 GLN A CA 1
ATOM 872 C C . GLN A 1 113 ? 9.364 -14.898 -8.614 1.00 93.31 113 GLN A C 1
ATOM 874 O O . GLN A 1 113 ? 10.431 -14.333 -8.836 1.00 93.31 113 GLN A O 1
ATOM 879 N N . LEU A 1 114 ? 8.980 -15.285 -7.396 1.00 95.25 114 LEU A N 1
ATOM 880 C CA . LEU A 1 114 ? 9.764 -15.112 -6.176 1.00 95.25 114 LEU A CA 1
ATOM 881 C C . LEU A 1 114 ? 10.393 -16.431 -5.703 1.00 95.25 114 LEU A C 1
ATOM 883 O O . LEU A 1 114 ? 11.426 -16.414 -5.047 1.00 95.25 114 LEU A O 1
ATOM 887 N N . GLY A 1 115 ? 9.810 -17.574 -6.075 1.00 96.75 115 GLY A N 1
ATOM 888 C CA . GLY A 1 115 ? 10.302 -18.902 -5.707 1.00 96.75 115 GLY A CA 1
ATOM 889 C C . GLY A 1 115 ? 9.865 -19.373 -4.316 1.00 96.75 115 GLY A C 1
ATOM 890 O O . GLY A 1 115 ? 10.248 -20.468 -3.905 1.00 96.75 115 GLY A O 1
ATOM 891 N N . HIS A 1 116 ? 9.034 -18.601 -3.610 1.00 96.25 116 HIS A N 1
ATOM 892 C CA . HIS A 1 116 ? 8.521 -18.918 -2.274 1.00 96.25 116 HIS A CA 1
ATOM 893 C C . HIS A 1 116 ? 7.059 -18.483 -2.086 1.00 96.25 116 HIS A C 1
ATOM 895 O O . HIS A 1 116 ? 6.443 -17.873 -2.966 1.00 96.25 116 HIS A O 1
ATOM 901 N N . VAL A 1 117 ? 6.482 -18.845 -0.935 1.00 96.44 117 VAL A N 1
ATOM 902 C CA . VAL A 1 117 ? 5.186 -18.323 -0.480 1.00 96.44 117 VAL A CA 1
ATOM 903 C C . VAL A 1 117 ? 5.374 -16.872 -0.065 1.00 96.44 117 VAL A C 1
ATOM 905 O O . VAL A 1 117 ? 6.045 -16.605 0.924 1.00 96.44 117 VAL A O 1
ATOM 908 N N . ALA A 1 118 ? 4.782 -15.959 -0.824 1.00 96.00 118 ALA A N 1
ATOM 909 C CA . ALA A 1 118 ? 4.945 -14.529 -0.636 1.00 96.00 118 ALA A CA 1
ATOM 910 C C . ALA A 1 118 ? 3.686 -13.896 -0.042 1.00 96.00 118 ALA A C 1
ATOM 912 O O . ALA A 1 118 ? 2.557 -14.335 -0.293 1.00 96.00 118 ALA A O 1
ATOM 913 N N . THR A 1 119 ? 3.898 -12.820 0.700 1.00 96.94 119 THR A N 1
ATOM 914 C CA . THR A 1 119 ? 2.885 -11.833 1.073 1.00 96.94 119 THR A CA 1
ATOM 915 C C . THR A 1 119 ? 2.494 -10.970 -0.129 1.00 96.94 119 THR A C 1
ATOM 917 O O . THR A 1 119 ? 3.169 -10.941 -1.166 1.00 96.94 119 THR A O 1
ATOM 920 N N . VAL A 1 120 ? 1.393 -10.229 0.004 1.00 96.12 120 VAL A N 1
ATOM 921 C CA . VAL A 1 120 ? 0.973 -9.284 -1.035 1.00 96.12 120 VAL A CA 1
ATOM 922 C C . VAL A 1 120 ? 2.002 -8.161 -1.219 1.00 96.12 120 VAL A C 1
ATOM 924 O O . VAL A 1 120 ? 2.308 -7.805 -2.356 1.00 96.12 120 VAL A O 1
ATOM 927 N N . GLN A 1 121 ? 2.615 -7.665 -0.136 1.00 97.94 121 GLN A N 1
ATOM 928 C CA . GLN A 1 121 ? 3.638 -6.611 -0.189 1.00 97.94 121 GLN A CA 1
ATOM 929 C C . GLN A 1 121 ? 4.918 -7.057 -0.901 1.00 97.94 121 GLN A C 1
ATOM 931 O O . GLN A 1 121 ? 5.479 -6.296 -1.687 1.00 97.94 121 GLN A O 1
ATOM 936 N N . GLU A 1 122 ? 5.365 -8.298 -0.690 1.00 98.06 122 GLU A N 1
ATOM 937 C CA . GLU A 1 122 ? 6.500 -8.852 -1.437 1.00 98.06 122 GLU A CA 1
ATOM 938 C C . GLU A 1 122 ? 6.207 -8.905 -2.939 1.00 98.06 122 GLU A C 1
ATOM 940 O O . GLU A 1 122 ? 7.051 -8.517 -3.751 1.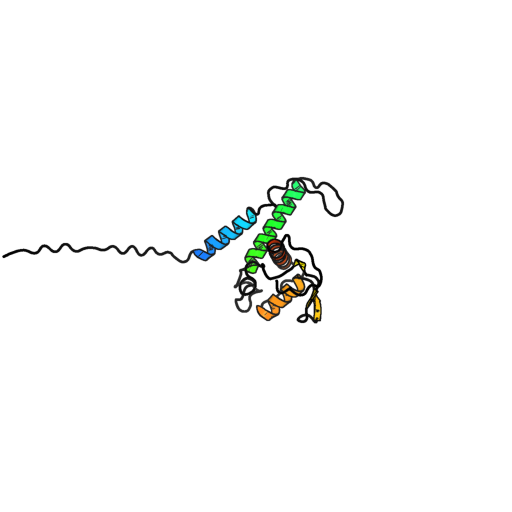00 98.06 122 GLU A O 1
ATOM 945 N N . MET A 1 123 ? 4.991 -9.316 -3.323 1.00 96.56 123 MET A N 1
ATOM 946 C CA . MET A 1 123 ? 4.600 -9.291 -4.731 1.00 96.56 123 MET A CA 1
ATOM 947 C C . MET A 1 123 ? 4.513 -7.860 -5.275 1.00 96.56 123 MET A C 1
ATOM 949 O O . MET A 1 123 ? 4.958 -7.614 -6.393 1.00 96.56 123 MET A O 1
ATOM 953 N N . MET A 1 124 ? 3.986 -6.906 -4.503 1.00 97.12 124 MET A N 1
ATOM 954 C CA . MET A 1 124 ? 3.971 -5.493 -4.894 1.00 97.12 124 MET A CA 1
ATOM 955 C C . MET A 1 124 ? 5.389 -4.961 -5.119 1.00 97.12 124 MET A C 1
ATOM 957 O O . MET A 1 124 ? 5.649 -4.330 -6.142 1.00 97.12 124 MET A O 1
ATOM 961 N N . GLY A 1 125 ? 6.328 -5.280 -4.225 1.00 98.00 125 GLY A N 1
ATOM 962 C CA . GLY A 1 125 ? 7.740 -4.939 -4.390 1.00 98.00 125 GLY A CA 1
ATOM 963 C C . GLY A 1 125 ? 8.334 -5.510 -5.680 1.00 98.00 125 GLY A C 1
ATOM 964 O O . GLY A 1 125 ? 9.017 -4.793 -6.413 1.00 98.00 125 GLY A O 1
ATOM 965 N N . TRP A 1 126 ? 8.012 -6.762 -6.013 1.00 97.69 126 TRP A N 1
ATOM 966 C CA . TRP A 1 126 ? 8.414 -7.375 -7.281 1.00 97.69 126 TRP A CA 1
ATOM 967 C C . TRP A 1 126 ? 7.799 -6.671 -8.500 1.00 97.69 126 TRP A C 1
ATOM 969 O O . TRP A 1 126 ? 8.514 -6.383 -9.459 1.00 97.69 126 TRP A O 1
ATOM 979 N N . CYS A 1 127 ? 6.505 -6.332 -8.458 1.00 96.25 127 CYS A N 1
ATOM 980 C CA . CYS A 1 127 ? 5.822 -5.592 -9.526 1.00 96.25 127 CYS A CA 1
ATOM 981 C C . CYS A 1 127 ? 6.444 -4.206 -9.764 1.00 96.25 127 CYS A C 1
ATOM 983 O O . CYS A 1 127 ? 6.583 -3.766 -10.907 1.00 96.25 127 CYS A O 1
ATOM 985 N N . ILE A 1 128 ? 6.849 -3.527 -8.689 1.00 98.06 128 ILE A N 1
ATOM 986 C CA . ILE A 1 128 ? 7.535 -2.236 -8.771 1.00 98.06 128 ILE A CA 1
ATOM 987 C C . ILE A 1 128 ? 8.925 -2.404 -9.398 1.00 98.06 128 ILE A C 1
ATOM 989 O O . ILE A 1 128 ? 9.288 -1.651 -10.300 1.00 98.06 128 ILE A O 1
ATOM 993 N N . ALA A 1 129 ? 9.699 -3.394 -8.947 1.00 98.06 129 ALA A N 1
ATOM 994 C CA . ALA A 1 129 ? 11.069 -3.598 -9.411 1.00 98.06 129 ALA A CA 1
ATOM 995 C C . ALA A 1 129 ? 11.148 -4.063 -10.871 1.00 98.06 129 ALA A C 1
ATOM 997 O O . ALA A 1 129 ? 12.003 -3.597 -11.619 1.00 98.06 129 ALA A O 1
ATOM 998 N N . ILE A 1 130 ? 10.287 -5.006 -11.268 1.00 97.44 130 ILE A N 1
ATOM 999 C CA . ILE A 1 130 ? 10.427 -5.731 -12.534 1.00 97.44 130 ILE A CA 1
ATOM 1000 C C . ILE A 1 130 ? 9.552 -5.102 -13.639 1.00 97.44 130 ILE A C 1
ATOM 1002 O O . ILE A 1 130 ? 10.125 -4.481 -14.536 1.00 97.44 130 ILE A O 1
ATOM 1006 N N . PRO A 1 131 ? 8.202 -5.174 -13.603 1.00 96.25 131 PRO A N 1
ATOM 1007 C CA . PRO A 1 131 ? 7.341 -4.478 -14.564 1.00 96.25 131 PRO A CA 1
ATOM 1008 C C . PRO A 1 131 ? 7.542 -2.961 -14.641 1.00 96.25 131 PRO A C 1
ATOM 1010 O O . PRO A 1 131 ? 7.695 -2.428 -15.740 1.00 96.25 131 PRO A O 1
ATOM 1013 N N . ASN A 1 132 ? 7.553 -2.256 -13.505 1.00 97.56 132 ASN A N 1
ATOM 1014 C CA . ASN A 1 132 ? 7.623 -0.788 -13.508 1.00 97.56 132 ASN A CA 1
ATOM 1015 C C . ASN A 1 132 ? 9.059 -0.246 -13.563 1.00 97.56 132 ASN A C 1
ATOM 1017 O O . ASN A 1 132 ? 9.246 0.962 -13.720 1.00 97.56 132 ASN A O 1
ATOM 1021 N N . GLN A 1 133 ? 10.070 -1.113 -13.418 1.00 97.88 133 GLN A N 1
ATOM 1022 C CA . GLN A 1 133 ? 11.491 -0.736 -13.374 1.00 97.88 133 GLN A CA 1
ATOM 1023 C C . GLN A 1 133 ? 11.791 0.378 -12.353 1.00 97.88 133 GLN A C 1
ATOM 1025 O O . GLN A 1 133 ? 12.703 1.183 -12.536 1.00 97.88 133 GLN A O 1
ATOM 1030 N N . GLY A 1 134 ? 10.982 0.461 -11.296 1.00 97.56 134 GLY A N 1
ATOM 1031 C CA . GLY A 1 134 ? 11.071 1.472 -10.255 1.00 97.56 134 GLY A CA 1
ATOM 1032 C C . GLY A 1 134 ? 11.818 0.986 -9.019 1.00 97.56 134 GLY A C 1
ATOM 1033 O O . GLY A 1 134 ? 12.291 -0.146 -8.935 1.00 97.56 134 GLY A O 1
ATOM 1034 N N . LYS A 1 135 ? 11.889 1.861 -8.018 1.00 97.94 135 LYS A N 1
ATOM 1035 C CA . LYS A 1 135 ? 12.422 1.572 -6.689 1.00 97.94 135 LYS A CA 1
ATOM 1036 C C . LYS A 1 135 ? 11.294 1.082 -5.769 1.00 97.94 135 LYS A C 1
ATOM 1038 O O . LYS A 1 135 ? 10.410 1.881 -5.452 1.00 97.94 135 LYS A O 1
ATOM 1043 N N . PRO A 1 136 ? 11.323 -0.182 -5.306 1.00 97.75 136 PRO A N 1
ATOM 1044 C CA . PRO A 1 136 ? 10.354 -0.689 -4.341 1.00 97.75 136 PRO A CA 1
ATOM 1045 C C . PRO A 1 136 ? 10.396 0.082 -3.024 1.00 97.75 136 PRO A C 1
ATOM 1047 O O . PRO A 1 136 ? 11.467 0.495 -2.566 1.00 97.75 136 PRO A O 1
ATOM 1050 N N . TYR A 1 137 ? 9.233 0.231 -2.393 1.00 98.19 137 TYR A N 1
ATOM 1051 C CA . TYR A 1 137 ? 9.156 0.691 -1.012 1.00 98.19 137 TYR A CA 1
ATOM 1052 C C . TYR A 1 137 ? 9.548 -0.437 -0.043 1.00 98.19 137 TYR A C 1
ATOM 1054 O O . TYR A 1 137 ? 9.342 -1.611 -0.366 1.00 98.19 137 TYR A O 1
ATOM 1062 N N . PRO A 1 138 ? 10.110 -0.115 1.136 1.00 98.25 138 PRO A N 1
ATOM 1063 C CA . PRO A 1 138 ? 10.357 -1.111 2.172 1.00 98.25 138 PRO A CA 1
ATOM 1064 C C . PRO A 1 138 ? 9.064 -1.811 2.608 1.00 98.25 138 PRO A C 1
ATOM 1066 O O . PRO A 1 138 ? 8.000 -1.193 2.650 1.00 98.25 138 PRO A O 1
ATOM 1069 N N . LEU A 1 139 ? 9.168 -3.085 2.989 1.00 97.81 139 LEU A N 1
ATOM 1070 C CA . LEU A 1 139 ? 8.055 -3.801 3.616 1.00 97.81 139 LEU A CA 1
ATOM 1071 C C . LEU A 1 139 ? 7.612 -3.068 4.889 1.00 97.81 139 LEU A C 1
ATOM 1073 O O . LEU A 1 139 ? 8.448 -2.603 5.666 1.00 97.81 139 LEU A O 1
ATOM 1077 N N . GLY A 1 140 ? 6.300 -2.942 5.080 1.00 97.56 140 GLY A N 1
ATOM 1078 C CA . GLY A 1 140 ? 5.707 -2.223 6.207 1.00 97.56 140 GLY A CA 1
ATOM 1079 C C . GLY A 1 140 ? 5.855 -0.697 6.164 1.00 97.56 140 GLY A C 1
ATOM 1080 O O . GLY A 1 140 ? 5.479 -0.037 7.133 1.00 97.56 140 GLY A O 1
ATOM 1081 N N . SER A 1 141 ? 6.396 -0.109 5.085 1.00 98.56 141 SER A N 1
ATOM 1082 C CA . SER A 1 141 ? 6.430 1.353 4.951 1.00 98.56 141 SER A CA 1
ATOM 1083 C C . SER A 1 141 ? 5.020 1.927 4.815 1.00 98.56 141 SER A C 1
ATOM 1085 O O . SER A 1 141 ? 4.079 1.233 4.421 1.00 98.56 141 SER A O 1
ATOM 1087 N N . LYS A 1 142 ? 4.872 3.229 5.084 1.00 98.31 142 LYS A N 1
ATOM 1088 C CA . LYS A 1 142 ? 3.597 3.934 4.904 1.00 98.31 142 LYS A CA 1
ATOM 1089 C C . LYS A 1 142 ? 3.050 3.753 3.483 1.00 98.31 142 LYS A C 1
ATOM 1091 O O . LYS A 1 142 ? 1.865 3.508 3.308 1.00 98.31 142 LYS A O 1
ATOM 1096 N N . GLU A 1 143 ? 3.903 3.850 2.473 1.00 98.19 143 GLU A N 1
ATOM 1097 C CA . GLU A 1 143 ? 3.526 3.698 1.068 1.00 98.19 143 GLU A CA 1
ATOM 1098 C C . GLU A 1 143 ? 3.101 2.266 0.739 1.00 98.19 143 GLU A C 1
ATOM 1100 O O . GLU A 1 143 ? 2.084 2.074 0.076 1.00 98.19 143 GLU A O 1
ATOM 1105 N N . MET A 1 144 ? 3.837 1.262 1.228 1.00 98.19 144 MET A N 1
ATOM 1106 C CA . MET A 1 144 ? 3.497 -0.139 0.977 1.00 98.19 144 MET A CA 1
ATOM 1107 C C . MET A 1 144 ? 2.187 -0.536 1.675 1.00 98.19 144 MET A C 1
ATOM 1109 O O . MET A 1 144 ? 1.323 -1.154 1.056 1.00 98.19 144 MET A O 1
ATOM 1113 N N . ASN A 1 145 ? 1.990 -0.092 2.921 1.00 98.44 145 ASN A N 1
ATOM 1114 C CA . ASN A 1 145 ? 0.737 -0.292 3.651 1.00 98.44 145 ASN A CA 1
ATOM 1115 C C . ASN A 1 145 ? -0.437 0.439 2.979 1.00 98.44 145 ASN A C 1
ATOM 1117 O O . ASN A 1 145 ? -1.554 -0.065 2.981 1.00 98.44 145 ASN A O 1
ATOM 1121 N N . ALA A 1 146 ? -0.207 1.618 2.390 1.00 98.25 146 ALA A N 1
ATOM 1122 C CA . ALA A 1 146 ? -1.245 2.370 1.685 1.00 98.25 146 ALA A CA 1
ATOM 1123 C C . ALA A 1 146 ? -1.678 1.667 0.391 1.00 98.25 146 ALA A C 1
ATOM 1125 O O . ALA A 1 146 ? -2.874 1.539 0.129 1.00 98.25 146 ALA A O 1
ATOM 1126 N N . LEU A 1 147 ? -0.719 1.156 -0.390 1.00 97.56 147 LEU A N 1
ATOM 1127 C CA . LEU A 1 147 ? -1.000 0.332 -1.570 1.00 97.56 147 LEU A CA 1
ATOM 1128 C C . LEU A 1 147 ? -1.796 -0.927 -1.198 1.00 97.56 147 LEU A C 1
ATOM 1130 O O . LEU A 1 147 ? -2.788 -1.239 -1.855 1.00 97.56 147 LEU A O 1
ATOM 1134 N N . GLU A 1 148 ? -1.409 -1.617 -0.123 1.00 97.31 148 GLU A N 1
ATOM 1135 C CA . GLU A 1 148 ? -2.131 -2.790 0.374 1.00 97.31 148 GLU A CA 1
ATOM 1136 C C . GLU A 1 148 ? -3.544 -2.450 0.864 1.00 97.31 148 GLU A C 1
ATOM 1138 O O . GLU A 1 148 ? -4.491 -3.169 0.539 1.00 97.31 148 GLU A O 1
ATOM 1143 N N . ALA A 1 149 ? -3.711 -1.351 1.607 1.00 96.44 149 ALA A N 1
ATOM 1144 C CA . ALA A 1 149 ? -5.015 -0.897 2.083 1.00 96.44 149 ALA A CA 1
ATOM 1145 C C . ALA A 1 149 ? -5.960 -0.598 0.913 1.00 96.44 149 ALA A C 1
ATOM 1147 O O . ALA A 1 149 ? -7.104 -1.049 0.913 1.00 96.44 149 ALA A O 1
ATOM 1148 N N . TYR A 1 150 ? -5.472 0.104 -0.113 1.00 95.62 150 TYR A N 1
ATOM 1149 C CA . TYR A 1 150 ? -6.240 0.381 -1.325 1.00 95.62 150 TYR A CA 1
ATOM 1150 C C . TYR A 1 150 ? -6.591 -0.898 -2.099 1.00 95.62 150 TYR A C 1
ATOM 1152 O O . TYR A 1 150 ? -7.732 -1.072 -2.531 1.00 95.62 150 TYR A O 1
ATOM 1160 N N . MET A 1 151 ? -5.642 -1.826 -2.233 1.00 94.50 151 MET A N 1
ATOM 1161 C CA . MET A 1 151 ? -5.869 -3.112 -2.892 1.00 94.50 151 MET A CA 1
ATOM 1162 C C . MET A 1 151 ? -6.961 -3.930 -2.186 1.00 94.50 151 MET A C 1
ATOM 1164 O O . MET A 1 151 ? -7.918 -4.368 -2.825 1.00 94.50 151 MET A O 1
ATOM 1168 N N . ASN A 1 152 ? -6.855 -4.093 -0.865 1.00 93.94 152 ASN A N 1
ATOM 1169 C CA . ASN A 1 152 ? -7.840 -4.819 -0.061 1.00 93.94 152 ASN A CA 1
ATOM 1170 C C . ASN A 1 152 ? -9.196 -4.116 -0.050 1.00 93.94 152 ASN A C 1
ATOM 1172 O O . ASN A 1 152 ? -10.228 -4.776 -0.142 1.00 93.94 152 ASN A O 1
ATOM 1176 N N . TRP A 1 153 ? -9.216 -2.783 0.006 1.00 91.75 153 TRP A N 1
ATOM 1177 C CA . TRP A 1 153 ? -10.459 -2.023 -0.054 1.00 91.75 153 TRP A CA 1
ATOM 1178 C C . TRP A 1 153 ? -11.254 -2.339 -1.323 1.00 91.75 153 TRP A C 1
ATOM 1180 O O . TRP A 1 153 ? -12.454 -2.603 -1.244 1.00 91.75 153 TRP A O 1
ATOM 1190 N N . ASN A 1 154 ? -10.595 -2.374 -2.482 1.00 90.81 154 ASN A N 1
ATOM 1191 C CA . ASN A 1 154 ? -11.247 -2.666 -3.760 1.00 90.81 154 ASN A CA 1
ATOM 1192 C C . ASN A 1 154 ? -11.659 -4.138 -3.932 1.00 90.81 154 ASN A C 1
ATOM 1194 O O . ASN A 1 154 ? -12.482 -4.433 -4.792 1.00 90.81 154 ASN A O 1
ATOM 1198 N N . ASN A 1 155 ? -11.159 -5.043 -3.084 1.00 90.88 155 ASN A N 1
ATOM 1199 C CA . ASN A 1 155 ? -11.494 -6.473 -3.090 1.00 90.88 155 ASN A CA 1
ATOM 1200 C C . ASN A 1 155 ? -12.255 -6.907 -1.820 1.00 90.88 155 ASN A C 1
ATOM 1202 O O . ASN A 1 155 ? -12.372 -8.093 -1.516 1.00 90.88 155 ASN A O 1
ATOM 1206 N N . ARG A 1 156 ? -12.789 -5.955 -1.046 1.00 89.19 156 ARG A N 1
ATOM 1207 C CA . ARG A 1 156 ? -13.538 -6.254 0.181 1.00 89.19 156 ARG A CA 1
ATOM 1208 C C . ARG A 1 156 ? -14.794 -7.077 -0.115 1.00 89.19 156 ARG A C 1
ATOM 1210 O O . ARG A 1 156 ? -15.470 -6.862 -1.118 1.00 89.19 156 ARG A O 1
ATOM 1217 N N . GLY A 1 157 ? -15.140 -7.976 0.802 1.00 87.88 157 GLY A N 1
ATOM 1218 C CA . GLY A 1 157 ? -16.298 -8.866 0.666 1.00 87.88 157 GLY A CA 1
ATOM 1219 C C . GLY A 1 157 ? -16.016 -10.160 -0.100 1.00 87.88 157 GLY A C 1
ATOM 1220 O O . GLY A 1 157 ? -16.877 -11.035 -0.113 1.00 87.88 157 GLY A O 1
ATOM 1221 N N . GLN A 1 158 ? -14.822 -10.312 -0.681 1.00 89.06 158 GLN A N 1
ATOM 1222 C CA . GLN A 1 158 ? -14.357 -11.602 -1.183 1.00 89.06 158 GLN A CA 1
ATOM 1223 C C . GLN A 1 158 ? -14.105 -12.581 -0.028 1.00 89.06 158 GLN A C 1
ATOM 1225 O O . GLN A 1 158 ? -13.769 -12.180 1.091 1.00 89.06 158 GLN A O 1
ATOM 1230 N N . ILE A 1 159 ? -14.267 -13.875 -0.305 1.00 91.56 159 ILE A N 1
ATOM 1231 C CA . ILE A 1 159 ? -13.941 -14.941 0.647 1.00 91.56 159 ILE A CA 1
ATOM 1232 C C . ILE A 1 159 ? -12.418 -15.098 0.677 1.00 91.56 159 ILE A C 1
ATOM 1234 O O . ILE A 1 159 ? -11.780 -15.145 -0.372 1.00 91.56 159 ILE A O 1
ATOM 1238 N N . MET A 1 160 ? -11.829 -15.164 1.875 1.00 91.38 160 MET A N 1
ATOM 1239 C CA . MET A 1 160 ? -10.395 -15.429 2.002 1.00 91.38 160 MET A CA 1
ATOM 1240 C C . MET A 1 160 ? -10.090 -16.878 1.625 1.00 91.38 160 MET A C 1
ATOM 1242 O O . MET A 1 160 ? -10.532 -17.800 2.305 1.00 91.38 160 MET A O 1
ATOM 1246 N N . GLU A 1 161 ? -9.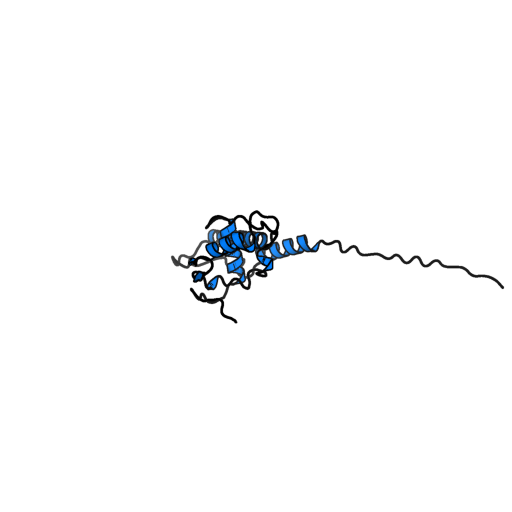288 -17.056 0.578 1.00 91.31 161 GLU A N 1
ATOM 1247 C CA . GLU A 1 161 ? -8.953 -18.352 -0.023 1.00 91.31 161 GLU A CA 1
ATOM 1248 C C . GLU A 1 161 ? -7.428 -18.476 -0.168 1.00 91.31 161 GLU A C 1
ATOM 1250 O O . GLU A 1 161 ? -6.842 -18.326 -1.246 1.00 91.31 161 GLU A O 1
ATOM 1255 N N . ILE A 1 162 ? -6.756 -18.701 0.964 1.00 91.62 162 ILE A N 1
ATOM 1256 C CA . ILE A 1 162 ? -5.290 -18.681 1.072 1.00 91.62 162 ILE A CA 1
ATOM 1257 C C . ILE A 1 162 ? -4.652 -19.716 0.136 1.00 91.62 162 ILE A C 1
ATOM 1259 O O . ILE A 1 162 ? -4.993 -20.898 0.155 1.00 91.62 162 ILE A O 1
ATOM 1263 N N . GLY A 1 163 ? -3.659 -19.286 -0.645 1.00 87.00 163 GLY A N 1
ATOM 1264 C CA . GLY A 1 163 ? -2.898 -20.167 -1.531 1.00 87.00 163 GLY A CA 1
ATOM 1265 C C . GLY A 1 163 ? -3.548 -20.403 -2.894 1.00 87.00 163 GLY A C 1
ATOM 1266 O O . GLY A 1 163 ? -2.914 -21.016 -3.756 1.00 87.00 163 GLY A O 1
ATOM 1267 N N . ALA A 1 164 ? -4.761 -19.891 -3.128 1.00 82.69 164 ALA A N 1
ATOM 1268 C CA . ALA A 1 164 ? -5.421 -20.018 -4.416 1.00 82.69 164 ALA A CA 1
ATOM 1269 C C . ALA A 1 164 ? -4.618 -19.310 -5.526 1.00 82.69 164 ALA A C 1
ATOM 1271 O O . ALA A 1 164 ? -4.221 -18.138 -5.430 1.00 82.69 164 ALA A O 1
ATOM 1272 N N . ALA A 1 165 ? -4.389 -20.025 -6.629 1.00 66.81 165 ALA A N 1
ATOM 1273 C CA . ALA A 1 165 ? -4.089 -19.362 -7.892 1.00 66.81 165 ALA A CA 1
ATOM 1274 C C . ALA A 1 165 ? -5.309 -18.502 -8.275 1.00 66.81 165 ALA A C 1
ATOM 1276 O O . ALA A 1 165 ? -6.422 -18.904 -7.938 1.00 66.81 165 ALA A O 1
ATOM 1277 N N . PRO A 1 166 ? -5.140 -17.344 -8.948 1.00 57.47 166 PRO A N 1
ATOM 1278 C CA . PRO A 1 166 ? -6.290 -16.598 -9.453 1.00 57.47 166 PRO A CA 1
ATOM 1279 C C . PRO A 1 166 ? -7.150 -17.565 -10.274 1.00 57.47 166 PRO A C 1
ATOM 1281 O O . PRO A 1 166 ? -6.665 -18.115 -11.266 1.00 57.47 166 PRO A O 1
ATOM 1284 N N . SER A 1 167 ? -8.359 -17.876 -9.806 1.00 48.72 167 SER A N 1
ATOM 1285 C CA . SER A 1 167 ? -9.266 -18.736 -10.554 1.00 48.72 167 SER A CA 1
ATOM 1286 C C . SER A 1 167 ? -9.716 -17.977 -11.791 1.00 48.72 167 SER A C 1
ATOM 1288 O O . SER A 1 167 ? -9.997 -16.784 -11.718 1.00 48.72 167 SER A O 1
ATOM 1290 N N . ASN A 1 168 ? -9.794 -18.668 -12.925 1.00 36.03 168 ASN A N 1
ATOM 1291 C CA . ASN A 1 168 ? -10.456 -18.152 -14.117 1.00 36.03 168 ASN A CA 1
ATOM 1292 C C . ASN A 1 168 ? -11.966 -18.068 -13.817 1.00 36.03 168 ASN A C 1
ATOM 1294 O O . ASN A 1 168 ? -12.701 -18.997 -14.147 1.00 36.03 168 ASN A O 1
ATOM 1298 N N . SER A 1 169 ? -12.412 -17.031 -13.113 1.00 36.47 169 SER A N 1
ATOM 1299 C CA . SER A 1 169 ? -13.827 -16.729 -12.875 1.00 36.47 169 SER A CA 1
ATOM 1300 C C . SER A 1 169 ? -14.19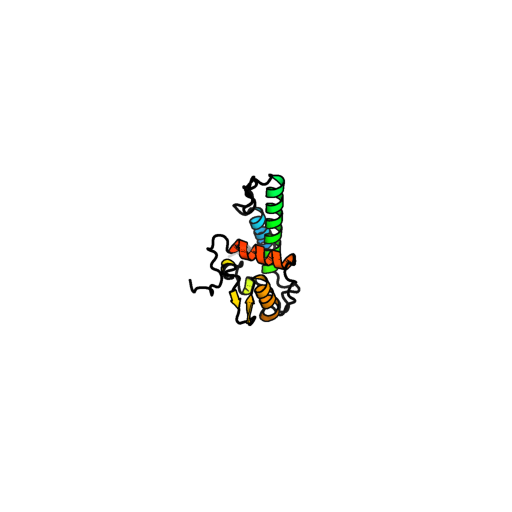8 -15.446 -13.592 1.00 36.47 169 SER A C 1
ATOM 1302 O O . SER A 1 169 ? -13.528 -14.432 -13.291 1.00 36.47 169 SER A O 1
#

Radius of gyration: 24.34 Å; chains: 1; bounding box: 45×68×86 Å

Organism: Nitrospira moscoviensis (NCBI:txid42253)

Sequence (169 aa):
MKGQRTVKRIVWLAISAVAVSVPVWVYAQRAMDVQTLPGLTSEVQRKDAQSGEILDRKTVETGTKELQEMIALGDKLWHSRDLPMSGNGQACNMCHADGSVTHPETYPKYKPQLGHVATVQEMMGWCIAIPNQGKPYPLGSKEMNALEAYMNWNNRGQIMEIGAAPSNS

pLDDT: mean 81.32, std 19.48, range [36.03, 98.56]